Protein AF-L8LJU8-F1 (afdb_monomer_lite)

Sequence (70 aa):
MYCTAKGRLVNADCNGAANILRKVATQLKLNLAEVGRGVLILPKRYEMFEVLSKSYRRNSMGATSKDWQA

Foldseek 3Di:
DDQDPVRDDDDPVVVVVVVVVVVVCVVVVHDCPVVVVVVVPPDPDDPCVPPVVVVVVVVVVVVPPPVPPD

pLDDT: mean 81.23, std 15.97, range [40.38, 97.94]

Secondary structure (DSSP, 8-state):
-EE-TTS-EE-HHHHHHHHHHHHHHHHHT---HHHHHHHHHSPP---IIIIIHHHHHHHHHHSSSSTT--

Structure (mmCIF, N/CA/C/O backbone):
data_AF-L8LJU8-F1
#
_entry.id   AF-L8LJU8-F1
#
loop_
_atom_site.group_PDB
_atom_site.id
_atom_site.type_symbol
_atom_site.label_atom_id
_atom_site.label_alt_id
_atom_site.label_comp_id
_atom_site.label_asym_id
_atom_site.label_entity_id
_atom_site.label_seq_id
_atom_site.pdbx_PDB_ins_code
_atom_site.Cartn_x
_atom_site.Cartn_y
_atom_site.Cartn_z
_atom_site.occupancy
_atom_site.B_iso_or_equiv
_atom_site.auth_seq_id
_atom_site.auth_comp_id
_atom_site.auth_asym_id
_atom_site.auth_atom_id
_atom_site.pdbx_PDB_model_num
ATOM 1 N N . MET A 1 1 ? 8.784 -14.571 -0.807 1.00 77.06 1 MET A N 1
ATOM 2 C CA . MET A 1 1 ? 7.529 -14.260 -1.535 1.00 77.06 1 MET A CA 1
ATOM 3 C C . MET A 1 1 ? 6.354 -14.753 -0.703 1.00 77.06 1 MET A C 1
ATOM 5 O O . MET A 1 1 ? 6.476 -15.821 -0.122 1.00 77.06 1 MET A O 1
ATOM 9 N N . TYR A 1 2 ? 5.260 -13.996 -0.609 1.00 89.38 2 TYR A N 1
ATOM 10 C CA . TYR A 1 2 ? 4.046 -14.373 0.127 1.00 89.38 2 TYR A CA 1
ATOM 11 C C . TYR A 1 2 ? 2.903 -14.624 -0.860 1.00 89.38 2 TYR A C 1
ATOM 13 O O . TYR A 1 2 ? 2.666 -13.802 -1.745 1.00 89.38 2 TYR A O 1
ATOM 21 N N . CYS A 1 3 ? 2.192 -15.742 -0.718 1.00 93.19 3 CYS A N 1
ATOM 22 C CA . CYS A 1 3 ? 0.993 -16.015 -1.502 1.00 93.19 3 CYS A CA 1
ATOM 23 C C . CYS A 1 3 ? -0.233 -15.655 -0.663 1.00 93.19 3 CYS A C 1
ATOM 25 O O . CYS A 1 3 ? -0.437 -16.186 0.426 1.00 93.19 3 CYS A O 1
ATOM 27 N N . THR A 1 4 ? -1.031 -14.713 -1.151 1.00 89.50 4 THR A N 1
ATOM 28 C CA . THR A 1 4 ? -2.288 -14.340 -0.496 1.00 89.50 4 THR A CA 1
ATOM 29 C C . THR A 1 4 ? -3.302 -15.481 -0.600 1.00 89.50 4 THR A C 1
ATOM 31 O O . THR A 1 4 ? -3.243 -16.286 -1.527 1.00 89.50 4 THR A O 1
ATOM 34 N N . ALA A 1 5 ? -4.315 -15.488 0.271 1.00 90.44 5 ALA A N 1
ATOM 35 C CA . ALA A 1 5 ? -5.428 -16.444 0.192 1.00 90.44 5 ALA A CA 1
ATOM 36 C C . ALA A 1 5 ? -6.180 -16.417 -1.159 1.00 90.44 5 ALA A C 1
ATOM 38 O O . ALA A 1 5 ? -6.877 -17.362 -1.502 1.00 90.44 5 ALA A O 1
ATOM 39 N N . LYS A 1 6 ? -6.022 -15.340 -1.943 1.00 92.62 6 LYS A N 1
ATOM 40 C CA . LYS A 1 6 ? -6.583 -15.189 -3.294 1.00 92.62 6 LYS A CA 1
ATOM 41 C C . LYS A 1 6 ? -5.638 -15.683 -4.402 1.00 92.62 6 LYS A C 1
ATOM 43 O O . LYS A 1 6 ? -5.827 -15.321 -5.557 1.00 92.62 6 LYS A O 1
ATOM 48 N N . GLY A 1 7 ? -4.572 -16.407 -4.061 1.00 92.88 7 GLY A N 1
ATOM 49 C CA . GLY A 1 7 ? -3.584 -16.922 -5.015 1.00 92.88 7 GLY A CA 1
ATOM 50 C C . GLY A 1 7 ? -2.642 -15.865 -5.605 1.00 92.88 7 GLY A C 1
ATOM 51 O O . GLY A 1 7 ? -1.895 -16.153 -6.534 1.00 92.88 7 GLY A O 1
ATOM 52 N N . ARG A 1 8 ? -2.657 -14.624 -5.097 1.00 92.00 8 ARG A N 1
ATOM 53 C CA . ARG A 1 8 ? -1.764 -13.558 -5.587 1.00 92.00 8 ARG A CA 1
ATOM 54 C C . ARG A 1 8 ? -0.411 -13.643 -4.893 1.00 92.00 8 ARG A C 1
ATOM 56 O O . ARG A 1 8 ? -0.370 -13.575 -3.664 1.00 92.00 8 ARG A O 1
ATOM 63 N N . LEU A 1 9 ? 0.665 -13.707 -5.671 1.00 94.88 9 LEU A N 1
ATOM 64 C CA . LEU A 1 9 ? 2.036 -13.571 -5.181 1.00 94.88 9 LEU A CA 1
ATOM 65 C C . LEU A 1 9 ? 2.372 -12.096 -4.957 1.00 94.88 9 LEU A C 1
ATOM 67 O O . LEU A 1 9 ? 2.247 -11.272 -5.861 1.00 94.88 9 LEU A O 1
ATOM 71 N N . VAL A 1 10 ? 2.796 -11.766 -3.743 1.00 92.06 10 VAL A N 1
ATOM 72 C CA . VAL A 1 10 ? 3.219 -10.422 -3.343 1.00 92.06 10 VAL A CA 1
ATOM 73 C C . VAL A 1 10 ? 4.516 -10.495 -2.539 1.00 92.06 10 VAL A C 1
ATOM 75 O O . VAL A 1 10 ? 4.879 -11.538 -1.987 1.00 92.06 10 VAL A O 1
ATOM 78 N N . ASN A 1 11 ? 5.234 -9.377 -2.454 1.00 94.00 11 ASN A N 1
ATOM 79 C CA . ASN A 1 11 ? 6.373 -9.267 -1.549 1.00 94.00 11 ASN A CA 1
ATOM 80 C C . ASN A 1 11 ? 5.892 -9.434 -0.085 1.00 94.00 11 ASN A C 1
ATOM 82 O O . ASN A 1 11 ? 4.850 -8.894 0.298 1.00 94.00 11 ASN A O 1
ATOM 86 N N . ALA A 1 12 ? 6.625 -10.219 0.713 1.00 93.56 12 ALA A N 1
ATOM 87 C CA . ALA A 1 12 ? 6.229 -10.561 2.080 1.00 93.56 12 ALA A CA 1
ATOM 88 C C . ALA A 1 12 ? 6.268 -9.346 3.022 1.00 93.56 12 ALA A C 1
ATOM 90 O O . ALA A 1 12 ? 5.318 -9.134 3.777 1.00 93.56 12 ALA A O 1
ATOM 91 N N . ASP A 1 13 ? 7.300 -8.512 2.908 1.00 94.19 13 ASP A N 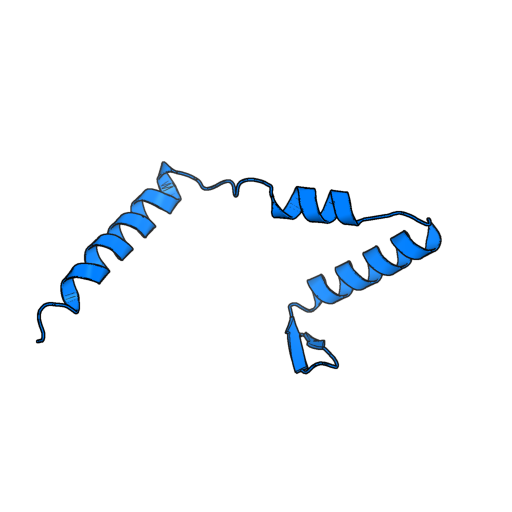1
ATOM 92 C CA . ASP A 1 13 ? 7.466 -7.292 3.701 1.00 94.19 13 ASP A CA 1
ATOM 93 C C . ASP A 1 13 ? 6.375 -6.275 3.362 1.00 94.19 13 ASP A C 1
ATOM 95 O O . ASP A 1 13 ? 5.763 -5.689 4.254 1.00 94.19 13 ASP A O 1
ATOM 99 N N . CYS A 1 14 ? 6.033 -6.134 2.076 1.00 91.44 14 CYS A N 1
ATOM 100 C CA . CYS A 1 14 ? 4.919 -5.288 1.650 1.00 91.44 14 CYS A CA 1
ATOM 101 C C . CYS A 1 14 ? 3.573 -5.771 2.215 1.00 91.44 14 CYS A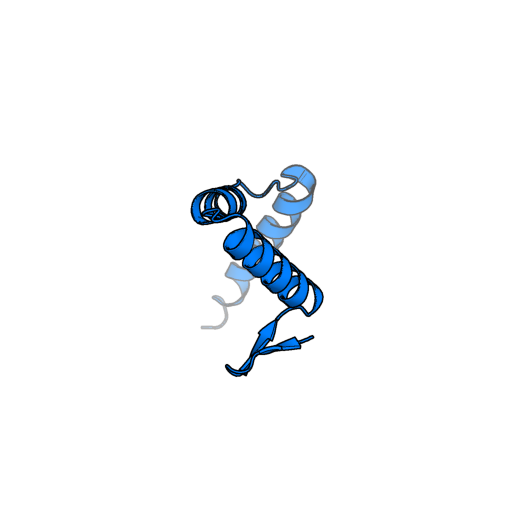 C 1
ATOM 103 O O . CYS A 1 14 ? 2.752 -4.952 2.629 1.00 91.44 14 CYS A O 1
ATOM 105 N N . ASN A 1 15 ? 3.337 -7.087 2.255 1.00 92.75 15 ASN A N 1
ATOM 106 C CA . ASN A 1 15 ? 2.130 -7.650 2.863 1.00 92.75 15 ASN A CA 1
ATOM 107 C C . ASN A 1 15 ? 2.085 -7.381 4.378 1.00 92.75 15 ASN A C 1
ATOM 109 O O . ASN A 1 15 ? 1.039 -7.005 4.910 1.00 92.75 15 ASN A O 1
ATOM 113 N N . GLY A 1 16 ? 3.225 -7.510 5.064 1.00 94.25 16 GLY A N 1
ATOM 114 C CA . GLY A 1 16 ? 3.372 -7.148 6.474 1.00 94.25 16 GLY A CA 1
ATOM 115 C C . GLY A 1 16 ? 3.065 -5.671 6.731 1.00 94.25 16 GLY A C 1
ATOM 116 O O . GLY A 1 16 ? 2.185 -5.354 7.532 1.00 94.25 16 GLY A O 1
ATOM 117 N N . ALA A 1 17 ? 3.712 -4.769 5.989 1.00 95.00 17 ALA A N 1
ATOM 118 C CA . ALA A 1 17 ? 3.495 -3.327 6.089 1.00 95.00 17 ALA A CA 1
ATOM 119 C C . ALA A 1 17 ? 2.025 -2.944 5.844 1.00 95.00 17 ALA A C 1
ATOM 121 O O . ALA A 1 17 ? 1.441 -2.189 6.621 1.00 95.00 17 ALA A O 1
ATOM 122 N N . ALA A 1 18 ? 1.384 -3.525 4.824 1.00 92.88 18 ALA A N 1
ATOM 123 C CA . ALA A 1 18 ? -0.028 -3.282 4.530 1.00 92.88 18 ALA A CA 1
ATOM 124 C C . ALA A 1 18 ? -0.962 -3.717 5.675 1.00 92.88 18 ALA A C 1
ATOM 126 O O . ALA A 1 18 ? -1.962 -3.050 5.955 1.00 92.88 18 ALA A O 1
ATOM 127 N N . ASN A 1 19 ? -0.647 -4.817 6.364 1.00 94.50 19 ASN A N 1
ATOM 128 C CA . ASN A 1 19 ? -1.419 -5.276 7.520 1.00 94.50 19 ASN A CA 1
ATOM 129 C C . ASN A 1 19 ? -1.269 -4.340 8.725 1.00 94.50 19 ASN A C 1
ATOM 131 O O . ASN A 1 19 ? -2.268 -4.039 9.381 1.00 94.50 19 ASN A O 1
ATOM 135 N N . ILE A 1 20 ? -0.055 -3.846 8.985 1.00 96.38 20 ILE A N 1
ATOM 136 C CA . ILE A 1 20 ? 0.211 -2.880 10.060 1.00 96.38 20 ILE A CA 1
ATOM 137 C C . ILE A 1 20 ? -0.539 -1.572 9.795 1.00 96.38 20 ILE A C 1
ATOM 139 O O . ILE A 1 20 ? -1.284 -1.113 10.660 1.00 96.38 20 ILE A O 1
ATOM 143 N N . LEU A 1 21 ? -0.417 -1.015 8.585 1.00 95.38 21 LEU A N 1
ATOM 144 C CA . LEU A 1 21 ? -1.119 0.210 8.189 1.00 95.38 21 LEU A CA 1
ATOM 145 C C . LEU A 1 21 ? -2.635 0.075 8.364 1.00 95.38 21 LEU A C 1
ATOM 147 O O . LEU A 1 21 ? -3.272 0.955 8.939 1.00 95.38 21 LEU A O 1
ATOM 151 N N . ARG A 1 22 ? -3.215 -1.057 7.942 1.00 95.56 22 ARG A N 1
ATOM 152 C CA . ARG A 1 22 ? -4.650 -1.331 8.110 1.00 95.56 22 ARG A CA 1
ATOM 153 C C . ARG A 1 22 ? -5.063 -1.401 9.582 1.00 95.56 22 ARG A C 1
ATOM 155 O O . ARG A 1 22 ? -6.120 -0.883 9.942 1.00 95.56 22 ARG A O 1
ATOM 162 N N . LYS A 1 23 ? -4.241 -2.019 10.437 1.00 97.56 23 LYS A N 1
ATOM 163 C CA . LYS A 1 23 ? -4.495 -2.094 11.883 1.00 97.56 23 LYS A CA 1
ATOM 164 C C . LYS A 1 23 ? -4.513 -0.699 12.508 1.00 97.56 23 LYS A C 1
ATOM 166 O O . LYS A 1 23 ? -5.478 -0.358 13.186 1.00 97.56 23 LYS A O 1
ATOM 171 N N . VAL A 1 24 ? -3.491 0.110 12.235 1.00 97.12 24 VAL A N 1
ATOM 172 C CA . VAL A 1 24 ? -3.371 1.474 12.774 1.00 97.12 24 VAL A CA 1
ATOM 173 C C . VAL A 1 24 ? -4.508 2.367 12.276 1.00 97.12 24 VAL A C 1
ATOM 175 O O . VAL A 1 24 ? -5.136 3.053 13.078 1.00 97.12 24 VAL A O 1
ATOM 178 N N . ALA A 1 25 ? -4.843 2.301 10.984 1.00 97.00 25 ALA A N 1
ATOM 179 C CA . ALA A 1 25 ? -5.964 3.047 10.412 1.00 97.00 25 ALA A CA 1
ATOM 180 C C . ALA A 1 25 ? -7.292 2.728 11.110 1.00 97.00 25 ALA A C 1
ATOM 182 O O . ALA A 1 25 ? -8.067 3.631 11.409 1.00 97.00 25 ALA A O 1
ATOM 183 N N . THR A 1 26 ? -7.525 1.450 11.426 1.00 96.56 26 THR A N 1
ATOM 184 C CA . THR A 1 26 ? -8.735 1.010 12.134 1.00 96.56 26 THR A CA 1
ATOM 185 C C . THR A 1 26 ? -8.752 1.514 13.579 1.00 96.56 26 THR A C 1
ATOM 187 O O . THR A 1 26 ? -9.773 2.017 14.038 1.00 96.56 26 THR A O 1
ATOM 190 N N . GLN A 1 27 ? -7.624 1.420 14.291 1.00 97.94 27 GLN A N 1
ATOM 191 C CA . GLN A 1 27 ? -7.512 1.853 15.689 1.00 97.94 27 GLN A CA 1
ATOM 192 C C . GLN A 1 27 ? -7.687 3.365 15.854 1.00 97.94 27 GLN A C 1
ATOM 194 O O . GLN A 1 27 ? -8.364 3.809 16.777 1.00 97.94 27 GLN A O 1
ATOM 199 N N . LEU A 1 28 ? -7.101 4.149 14.948 1.00 97.44 28 LEU A N 1
ATOM 200 C CA . LEU A 1 28 ? -7.122 5.611 14.997 1.00 97.44 28 LEU A CA 1
ATOM 201 C C . LEU A 1 28 ? -8.263 6.231 14.173 1.00 97.44 28 LEU A C 1
ATOM 203 O O . LEU A 1 28 ? -8.366 7.451 14.106 1.00 97.44 28 LEU A O 1
ATOM 207 N N . LYS A 1 29 ? -9.113 5.406 13.541 1.00 95.94 29 LYS A N 1
ATOM 208 C CA . LYS A 1 29 ? -10.195 5.830 12.631 1.00 95.94 29 LYS A CA 1
ATOM 209 C C . LYS A 1 29 ? -9.713 6.783 11.525 1.00 95.94 29 LYS A C 1
ATOM 211 O O . LYS A 1 29 ? -10.391 7.747 11.178 1.00 95.94 29 LYS A O 1
ATOM 216 N N . LEU A 1 30 ? -8.537 6.504 10.965 1.00 95.38 30 LEU A N 1
ATOM 217 C CA . LEU A 1 30 ? -7.924 7.310 9.908 1.00 95.38 30 LEU A CA 1
ATOM 218 C C . LEU A 1 30 ? -8.312 6.790 8.524 1.00 95.38 30 LEU A C 1
ATOM 220 O O . LEU A 1 30 ? -8.277 5.585 8.267 1.00 95.38 30 LEU A O 1
ATOM 224 N N . ASN A 1 31 ? -8.593 7.708 7.600 1.00 94.75 31 ASN A N 1
ATOM 225 C CA . ASN A 1 31 ? -8.738 7.383 6.187 1.00 94.75 31 ASN A CA 1
ATOM 226 C C . ASN A 1 31 ? -7.386 7.526 5.468 1.00 94.75 31 ASN A C 1
ATOM 228 O O . ASN A 1 31 ? -6.887 8.632 5.285 1.00 94.75 31 ASN A O 1
ATOM 232 N N . LEU A 1 32 ? -6.801 6.407 5.032 1.00 93.81 32 LEU A N 1
ATOM 233 C CA . LEU A 1 32 ? -5.514 6.390 4.319 1.00 93.81 32 LEU A CA 1
ATOM 234 C C . LEU A 1 32 ? -5.644 6.537 2.791 1.00 93.81 32 LEU A C 1
ATOM 236 O O . LEU A 1 32 ? -4.635 6.457 2.087 1.00 93.81 32 LEU A O 1
ATOM 240 N N . ALA A 1 33 ? -6.855 6.735 2.255 1.00 93.50 33 ALA A N 1
ATOM 241 C CA . ALA A 1 33 ? -7.083 6.778 0.809 1.00 93.50 33 ALA A CA 1
ATOM 242 C C . ALA A 1 33 ? -6.317 7.920 0.120 1.00 93.50 33 ALA A C 1
ATOM 244 O O . ALA A 1 33 ? -5.713 7.706 -0.932 1.00 93.50 33 ALA A O 1
ATOM 245 N N . GLU A 1 34 ? -6.300 9.112 0.720 1.00 93.19 34 GLU A N 1
ATOM 246 C CA . GLU A 1 34 ? -5.607 10.282 0.166 1.00 93.19 34 GLU A CA 1
ATOM 247 C C . GLU A 1 34 ? -4.088 10.128 0.218 1.00 93.19 34 GLU A C 1
ATOM 249 O O . GLU A 1 34 ? -3.410 10.424 -0.762 1.00 93.19 34 GLU A O 1
ATOM 254 N N . VAL A 1 35 ? -3.555 9.574 1.311 1.00 91.38 35 VAL A N 1
ATOM 255 C CA . VAL A 1 35 ? -2.118 9.295 1.455 1.00 91.38 35 VAL A CA 1
ATOM 256 C C . VAL A 1 35 ? -1.666 8.271 0.416 1.00 91.38 35 VAL A C 1
ATOM 258 O O . VAL A 1 35 ? -0.689 8.496 -0.297 1.00 91.38 35 VAL A O 1
ATOM 261 N N . GLY A 1 36 ? -2.404 7.163 0.281 1.00 91.69 36 GLY A N 1
ATOM 262 C CA . GLY A 1 36 ? -2.112 6.141 -0.723 1.00 91.69 36 GLY A CA 1
ATOM 263 C C . GLY A 1 36 ? -2.178 6.697 -2.145 1.00 91.69 36 GLY A C 1
ATOM 264 O O . GLY A 1 36 ? -1.281 6.444 -2.948 1.00 91.69 36 GLY A O 1
ATOM 265 N N . ARG A 1 37 ? -3.196 7.514 -2.448 1.00 92.56 37 ARG A N 1
ATOM 266 C CA . ARG A 1 37 ? -3.312 8.208 -3.736 1.00 92.56 37 ARG A CA 1
ATOM 267 C C . ARG A 1 37 ? -2.130 9.143 -3.976 1.00 92.56 37 ARG A C 1
ATOM 269 O O . ARG A 1 37 ? -1.555 9.098 -5.058 1.00 92.56 37 ARG A O 1
ATOM 276 N N . GLY A 1 38 ? -1.762 9.949 -2.981 1.00 93.56 38 GLY A N 1
ATOM 277 C CA . GLY A 1 38 ? -0.617 10.850 -3.044 1.00 93.56 38 GLY A CA 1
ATOM 278 C C . GLY A 1 38 ? 0.634 10.093 -3.463 1.00 93.56 38 GLY A C 1
ATOM 279 O O . GLY A 1 38 ? 1.223 10.427 -4.482 1.00 93.56 38 GLY A O 1
ATOM 280 N N . VAL A 1 39 ? 0.959 8.998 -2.770 1.00 90.00 39 VAL A N 1
ATOM 281 C CA . VAL A 1 39 ? 2.134 8.169 -3.078 1.00 90.00 39 VAL A CA 1
ATOM 282 C C . VAL A 1 39 ? 2.108 7.599 -4.502 1.00 90.00 39 VAL A C 1
ATOM 284 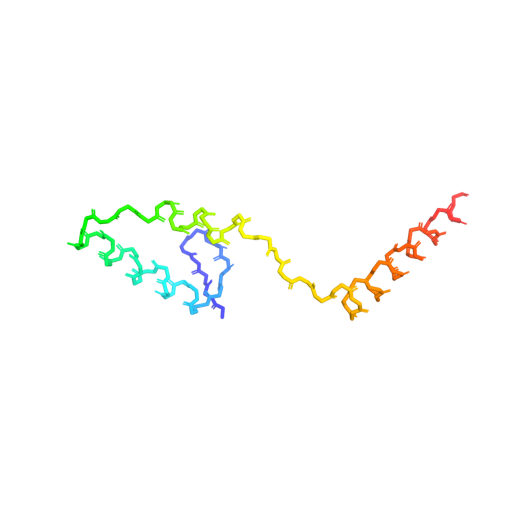O O . VAL A 1 39 ? 3.144 7.567 -5.162 1.00 90.00 39 VAL A O 1
ATOM 287 N N . LEU A 1 40 ? 0.946 7.159 -4.990 1.00 89.56 40 LEU A N 1
ATOM 288 C CA . LEU A 1 40 ? 0.817 6.543 -6.317 1.00 89.56 40 LEU A CA 1
ATOM 289 C C . LEU A 1 40 ? 0.840 7.549 -7.478 1.00 89.56 40 LEU A C 1
ATOM 291 O O . LEU A 1 40 ? 1.214 7.168 -8.585 1.00 89.56 40 LEU A O 1
ATOM 295 N N . ILE A 1 41 ? 0.432 8.800 -7.242 1.00 91.12 41 ILE A N 1
ATOM 296 C CA . ILE A 1 41 ? 0.403 9.862 -8.263 1.00 91.12 41 ILE A CA 1
ATOM 297 C C . ILE A 1 41 ? 1.738 10.619 -8.337 1.00 91.12 41 ILE A C 1
ATOM 299 O O . ILE A 1 41 ? 1.990 11.313 -9.322 1.00 91.12 41 ILE A O 1
ATOM 303 N N . LEU A 1 42 ? 2.621 10.473 -7.340 1.00 88.75 42 LEU A N 1
ATOM 304 C CA . LEU A 1 42 ? 3.942 11.104 -7.362 1.00 88.75 42 LEU A CA 1
ATOM 305 C C . LEU A 1 42 ? 4.678 10.781 -8.675 1.00 88.75 42 LEU A C 1
ATOM 307 O O . LEU A 1 42 ? 4.814 9.603 -9.030 1.00 88.75 42 LEU A O 1
ATOM 311 N N . PRO A 1 43 ? 5.201 11.799 -9.388 1.00 84.62 43 PRO A N 1
ATOM 312 C CA . PRO A 1 43 ? 6.012 11.554 -10.566 1.00 84.62 43 PRO A CA 1
ATOM 313 C C . PRO A 1 43 ? 7.227 10.730 -10.148 1.00 84.62 43 PRO A C 1
ATOM 315 O O . PRO A 1 43 ? 7.968 11.090 -9.227 1.00 84.62 43 PRO A O 1
ATOM 318 N N . LYS A 1 44 ? 7.430 9.597 -10.821 1.00 77.69 44 LYS A N 1
ATOM 319 C CA . LYS A 1 44 ? 8.616 8.775 -10.601 1.00 77.69 44 LYS A CA 1
ATOM 320 C C . LYS A 1 44 ? 9.845 9.612 -10.943 1.00 77.69 44 LYS A C 1
ATOM 322 O O . LYS A 1 44 ? 9.975 10.104 -12.062 1.00 77.69 44 LYS A O 1
ATOM 327 N N . ARG A 1 45 ? 10.737 9.782 -9.968 1.00 77.81 45 ARG A N 1
ATOM 328 C CA . ARG A 1 45 ? 12.007 10.483 -10.160 1.00 77.81 45 ARG A CA 1
ATOM 329 C C . ARG A 1 45 ? 12.943 9.577 -10.949 1.00 77.81 45 ARG A C 1
ATOM 331 O O . ARG A 1 45 ? 13.576 8.692 -10.383 1.00 77.81 45 ARG A O 1
ATOM 338 N N . TYR A 1 46 ? 12.969 9.767 -12.260 1.00 73.94 46 TYR A N 1
ATOM 339 C CA . TYR A 1 46 ? 13.950 9.141 -13.131 1.00 73.94 46 TYR A CA 1
ATOM 340 C C . TYR A 1 46 ? 15.148 10.070 -13.289 1.00 73.94 46 TYR A C 1
ATOM 342 O O . TYR A 1 46 ? 14.981 11.254 -13.574 1.00 73.94 46 TYR A O 1
ATOM 350 N N . GLU A 1 47 ? 16.350 9.520 -13.155 1.00 72.81 47 GLU A N 1
ATOM 351 C CA . GLU A 1 47 ? 17.563 10.182 -13.629 1.00 72.81 47 GLU A CA 1
ATOM 352 C C . GLU A 1 47 ? 17.519 10.239 -15.163 1.00 72.81 47 GLU A C 1
ATOM 354 O O . GLU A 1 47 ? 17.706 9.233 -15.856 1.00 72.81 47 GLU A O 1
ATOM 359 N N . MET A 1 48 ? 17.181 11.413 -15.702 1.00 67.81 48 MET A N 1
ATOM 360 C CA . MET A 1 48 ? 16.896 11.610 -17.129 1.00 67.81 48 MET A CA 1
ATOM 361 C C . MET A 1 48 ? 18.117 11.301 -18.003 1.00 67.81 48 MET A C 1
ATOM 363 O O . MET A 1 48 ? 17.985 10.719 -19.082 1.00 67.81 48 MET A O 1
ATOM 367 N N . PHE A 1 49 ? 19.312 11.646 -17.525 1.00 70.06 49 PHE A N 1
ATOM 368 C CA . PHE A 1 49 ? 20.550 11.493 -18.284 1.00 70.06 49 PHE A CA 1
ATOM 369 C C . PHE A 1 49 ? 21.143 10.086 -18.165 1.00 70.06 49 PHE A C 1
ATOM 371 O O . PHE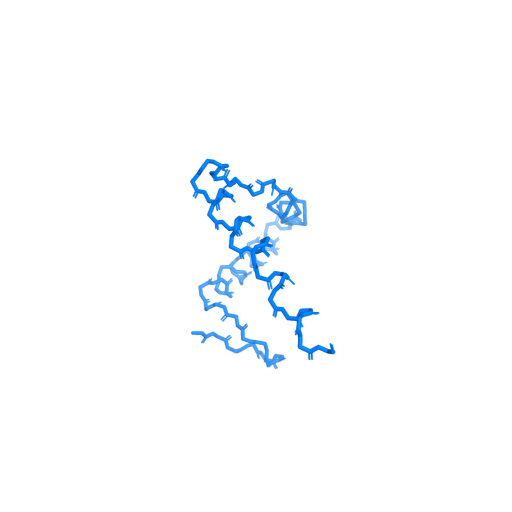 A 1 49 ? 21.720 9.576 -19.129 1.00 70.06 49 PHE A O 1
ATOM 378 N N . GLU A 1 50 ? 20.939 9.414 -17.033 1.00 68.50 50 GLU A N 1
ATOM 379 C CA . GLU A 1 50 ? 21.516 8.093 -16.778 1.00 68.50 50 GLU A CA 1
ATOM 380 C C . GLU A 1 50 ? 20.598 6.933 -17.201 1.00 68.50 50 GLU A C 1
ATOM 382 O O . GLU A 1 50 ? 21.052 5.964 -17.819 1.00 68.50 50 GLU A O 1
ATOM 387 N N . VAL A 1 51 ? 19.298 7.027 -16.895 1.00 65.94 51 VAL A N 1
ATOM 388 C CA . VAL A 1 51 ? 18.333 5.923 -17.040 1.00 65.94 51 VAL A CA 1
ATOM 389 C C . VAL A 1 51 ? 17.596 5.996 -18.377 1.00 65.94 51 VAL A C 1
ATOM 391 O O . VAL A 1 51 ? 17.443 4.983 -19.070 1.00 65.94 51 VAL A O 1
ATOM 394 N N . LEU A 1 52 ? 17.154 7.193 -18.774 1.00 63.28 52 LEU A N 1
ATOM 395 C CA . LEU A 1 52 ? 16.315 7.359 -19.963 1.00 63.28 52 LEU A CA 1
ATOM 396 C C . LEU A 1 52 ? 17.125 7.232 -21.263 1.00 63.28 52 LEU A C 1
ATOM 398 O O . LEU A 1 52 ? 16.664 6.596 -22.210 1.00 63.28 52 LEU A O 1
ATOM 402 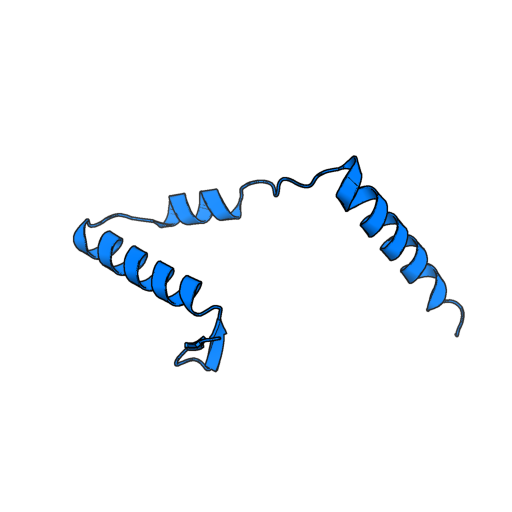N N . SER A 1 53 ? 18.366 7.730 -21.283 1.00 64.06 53 SER A N 1
ATOM 403 C CA . SER A 1 53 ? 19.265 7.678 -22.449 1.00 64.06 53 SER A CA 1
ATOM 404 C C . SER A 1 53 ? 19.614 6.250 -22.901 1.00 64.06 53 SER A C 1
ATOM 406 O O . SER A 1 53 ? 19.785 6.001 -24.097 1.00 64.06 53 SER A O 1
ATOM 408 N N . LYS A 1 54 ? 19.681 5.295 -21.961 1.00 63.41 54 LYS A N 1
ATOM 409 C CA . LYS A 1 54 ? 20.001 3.879 -22.219 1.00 63.41 54 LYS A CA 1
ATOM 410 C C . LYS A 1 54 ? 18.760 3.040 -22.543 1.00 63.41 54 LYS A C 1
ATOM 412 O O . LYS A 1 54 ? 18.838 2.145 -23.383 1.00 63.41 54 LYS A O 1
ATOM 417 N N . SER A 1 55 ? 17.624 3.311 -21.892 1.00 63.56 55 SER A N 1
ATOM 418 C CA . SER A 1 55 ? 16.362 2.581 -22.111 1.00 63.56 55 SER A CA 1
ATOM 419 C C . SER A 1 55 ? 15.686 2.980 -23.425 1.00 63.56 55 SER A C 1
ATOM 421 O O . SER A 1 55 ? 15.357 2.114 -24.234 1.00 63.56 55 SER A O 1
ATOM 423 N N . TYR A 1 56 ? 15.566 4.288 -23.687 1.00 64.88 56 TYR A N 1
ATOM 424 C CA . TYR A 1 56 ? 14.968 4.805 -24.920 1.00 64.88 56 TYR A CA 1
ATOM 425 C C . TYR A 1 56 ? 15.708 4.287 -26.158 1.00 64.88 56 TYR A C 1
ATOM 427 O O . TYR A 1 56 ? 15.084 3.738 -27.060 1.00 64.88 56 TYR A O 1
ATOM 435 N N . ARG A 1 57 ? 17.047 4.353 -26.151 1.00 63.12 57 ARG A N 1
ATOM 436 C CA . ARG A 1 57 ? 17.893 3.903 -27.267 1.00 63.12 57 ARG A CA 1
ATOM 437 C C . ARG A 1 57 ? 17.788 2.395 -27.528 1.00 63.12 57 ARG A C 1
ATOM 439 O O . ARG A 1 57 ? 17.795 1.967 -28.675 1.00 63.12 57 ARG A O 1
ATOM 446 N N . ARG A 1 58 ? 17.677 1.575 -26.475 1.00 65.00 58 ARG A N 1
ATOM 447 C CA . ARG A 1 58 ? 17.503 0.118 -26.610 1.00 65.00 58 ARG A CA 1
ATOM 448 C C . ARG A 1 58 ? 16.127 -0.232 -27.182 1.00 65.00 58 ARG A C 1
ATOM 450 O O . ARG A 1 58 ? 16.034 -1.097 -28.045 1.00 65.00 58 ARG A O 1
ATOM 457 N N . ASN A 1 59 ? 15.079 0.458 -26.737 1.00 65.94 59 ASN A N 1
ATOM 458 C CA . ASN A 1 59 ? 13.711 0.212 -27.192 1.00 65.94 59 ASN A CA 1
ATOM 459 C C . ASN A 1 59 ? 13.451 0.763 -28.605 1.00 65.94 59 ASN A C 1
ATOM 461 O O . ASN A 1 59 ? 12.735 0.124 -29.370 1.00 65.94 59 ASN A O 1
ATOM 465 N N . SER A 1 60 ? 14.073 1.885 -28.991 1.00 63.72 60 SER A N 1
ATOM 466 C CA . SER A 1 60 ? 13.966 2.432 -30.352 1.00 63.72 60 SER A CA 1
ATOM 467 C C . SER A 1 60 ? 14.658 1.553 -31.400 1.00 63.72 60 SER A C 1
ATOM 469 O O . SER A 1 60 ? 14.192 1.473 -32.529 1.00 63.72 60 SER A O 1
ATOM 471 N N . MET A 1 61 ? 15.743 0.864 -31.030 1.00 62.28 61 MET A N 1
ATOM 472 C CA . MET A 1 61 ? 16.462 -0.074 -31.909 1.00 62.28 61 MET A CA 1
ATOM 473 C C . MET A 1 61 ? 15.830 -1.477 -31.948 1.00 62.28 61 MET A C 1
ATOM 475 O O . MET A 1 61 ? 16.084 -2.241 -32.872 1.00 62.28 61 MET A O 1
ATOM 479 N N . GLY A 1 62 ? 15.024 -1.843 -30.944 1.00 57.59 62 GLY A N 1
ATOM 480 C CA . GLY A 1 62 ? 14.331 -3.136 -30.888 1.00 57.59 62 GLY A CA 1
ATOM 481 C C . GLY A 1 62 ? 13.049 -3.196 -31.724 1.00 57.59 62 GLY A C 1
ATOM 482 O O . GLY A 1 62 ? 12.616 -4.288 -32.086 1.00 57.59 62 GLY A O 1
ATOM 483 N N . ALA A 1 63 ? 12.456 -2.042 -32.047 1.00 57.59 63 ALA A N 1
ATOM 484 C CA . ALA A 1 63 ? 11.259 -1.957 -32.882 1.00 57.59 63 ALA A CA 1
ATOM 485 C C . ALA A 1 63 ? 11.551 -2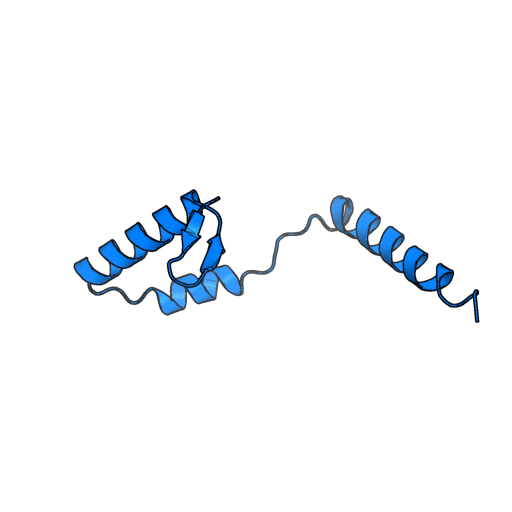.256 -34.365 1.00 57.59 63 ALA A C 1
ATOM 487 O O . ALA A 1 63 ? 10.732 -2.866 -35.032 1.00 57.59 63 ALA A O 1
ATOM 488 N N . THR A 1 64 ? 12.742 -1.921 -34.871 1.00 55.69 64 THR A N 1
ATOM 489 C CA . THR A 1 64 ? 13.074 -2.019 -36.306 1.00 55.69 64 THR A CA 1
ATOM 490 C C . THR A 1 64 ? 13.538 -3.404 -36.774 1.00 55.69 64 THR A C 1
ATOM 492 O O . THR A 1 64 ? 13.692 -3.620 -37.972 1.00 55.69 64 THR A O 1
ATOM 495 N N . SER A 1 65 ? 13.777 -4.358 -35.865 1.00 55.34 65 SER A N 1
ATOM 496 C CA . SER A 1 65 ? 14.313 -5.686 -36.216 1.00 55.34 65 SER A CA 1
ATOM 497 C C . SER A 1 65 ? 13.245 -6.747 -36.510 1.00 55.34 65 SER A C 1
ATOM 499 O O . SER A 1 65 ? 13.563 -7.722 -37.191 1.00 55.34 65 SER A O 1
ATOM 501 N N . LYS A 1 66 ? 12.017 -6.610 -35.994 1.00 53.31 66 LYS A N 1
ATOM 502 C CA . LYS A 1 66 ? 10.953 -7.613 -36.203 1.00 53.31 66 LYS A CA 1
ATOM 503 C C . LYS A 1 66 ? 10.154 -7.395 -37.488 1.00 53.31 66 LYS A C 1
ATOM 505 O O . LYS A 1 66 ? 9.574 -8.350 -37.987 1.00 53.31 66 LYS A O 1
ATOM 510 N N . ASP A 1 67 ? 10.208 -6.191 -38.047 1.00 54.25 67 ASP A N 1
ATOM 511 C CA . ASP A 1 67 ? 9.431 -5.803 -39.228 1.00 54.25 67 ASP A CA 1
ATOM 512 C C . ASP A 1 67 ? 10.131 -6.138 -40.565 1.00 54.25 67 ASP A C 1
ATOM 514 O O . ASP A 1 67 ? 9.560 -5.919 -41.625 1.00 54.25 67 ASP A O 1
ATOM 518 N N . TRP A 1 68 ? 11.349 -6.703 -40.534 1.00 52.88 68 TRP A N 1
ATOM 519 C CA . TRP A 1 68 ? 12.123 -7.108 -41.725 1.00 52.88 68 TRP A CA 1
ATOM 520 C C . TRP A 1 68 ? 12.062 -8.615 -42.050 1.00 52.88 68 TRP A C 1
ATOM 522 O O . TRP A 1 68 ? 12.804 -9.086 -42.910 1.00 52.88 68 TRP A O 1
ATOM 532 N N . GLN A 1 69 ? 11.210 -9.386 -41.365 1.00 48.22 69 GLN A N 1
ATOM 533 C CA . GLN A 1 69 ? 10.992 -10.819 -41.637 1.00 48.22 69 GLN A CA 1
ATOM 534 C C . GLN A 1 69 ? 9.540 -11.132 -42.046 1.00 48.22 69 GLN A C 1
ATOM 536 O O . GLN A 1 69 ? 8.980 -12.139 -41.612 1.00 48.22 69 GLN A O 1
ATOM 541 N N . ALA A 1 70 ? 8.933 -10.268 -42.863 1.00 40.38 70 ALA A N 1
ATOM 542 C CA . ALA A 1 70 ? 7.656 -10.517 -43.535 1.00 40.38 70 ALA A CA 1
ATOM 543 C C . ALA A 1 70 ? 7.817 -10.370 -45.051 1.00 40.38 70 ALA A C 1
ATOM 545 O O . ALA A 1 70 ? 8.561 -9.451 -45.466 1.00 40.38 70 ALA A O 1
#

Radius of gyration: 20.33 Å; chains: 1; bounding box: 32×28×59 Å